Protein AF-B7QMN7-F1 (afdb_monomer_lite)

Foldseek 3Di:
DPPPPPDQQAAPQPRDGDPDDPQWQQQDPDDDSPRTHGPVRPVVVCVVVVDQADPPRRHGGRDDPPPDPDPPPPQPCPPVNVVVLVVVVVVLVVVLVVLVVVLVVVVVVDPDDPVNVVSNVVSVVVSVVVVVVSVVVVVVSVVVVVVVVVPPPPPPPDDDD

Structure (mmCIF, N/CA/C/O backbone):
data_AF-B7QMN7-F1
#
_entry.id   AF-B7QMN7-F1
#
loop_
_atom_site.group_PDB
_atom_site.id
_atom_site.type_symbol
_atom_site.label_atom_id
_atom_site.label_alt_id
_atom_site.label_comp_id
_atom_site.label_asym_id
_atom_site.label_entity_id
_atom_site.label_seq_id
_atom_site.pdbx_PDB_ins_code
_atom_site.Cartn_x
_atom_site.Cartn_y
_atom_site.Cartn_z
_atom_site.occupancy
_atom_site.B_iso_or_equiv
_atom_site.auth_seq_id
_atom_site.auth_comp_id
_atom_site.auth_asym_id
_atom_site.auth_atom_id
_atom_site.pdbx_PDB_model_num
ATOM 1 N N . MET A 1 1 ? -50.568 -20.803 22.101 1.00 32.34 1 MET A N 1
ATOM 2 C CA . MET A 1 1 ? -50.388 -19.396 22.517 1.00 32.34 1 MET A CA 1
ATOM 3 C C . MET A 1 1 ? -48.962 -18.990 22.195 1.00 32.34 1 MET A C 1
ATOM 5 O O . MET A 1 1 ? -48.051 -19.369 22.915 1.00 32.34 1 MET A O 1
ATOM 9 N N . ILE A 1 2 ? -48.756 -18.305 21.070 1.00 35.50 2 ILE A N 1
ATOM 10 C CA . ILE A 1 2 ? -47.486 -17.626 20.802 1.00 35.50 2 ILE A CA 1
ATOM 11 C C . ILE A 1 2 ? -47.564 -16.330 21.600 1.00 35.50 2 ILE A C 1
ATOM 13 O O . ILE A 1 2 ? -48.448 -15.513 21.347 1.00 35.50 2 ILE A O 1
ATOM 17 N N . VAL A 1 3 ? -46.698 -16.168 22.598 1.00 39.41 3 VAL A N 1
ATOM 18 C CA . VAL A 1 3 ? -46.516 -14.872 23.254 1.00 39.41 3 VAL A CA 1
ATOM 19 C C . VAL A 1 3 ? -45.878 -13.956 22.214 1.00 39.41 3 VAL A C 1
ATOM 21 O O . VAL A 1 3 ? -44.666 -13.962 22.017 1.00 39.41 3 VAL A O 1
ATOM 24 N N . VAL A 1 4 ? -46.713 -13.209 21.491 1.00 44.78 4 VAL A N 1
ATOM 25 C CA . VAL A 1 4 ? -46.278 -12.050 20.714 1.00 44.78 4 VAL A CA 1
ATOM 26 C C . VAL A 1 4 ? -45.915 -10.985 21.742 1.00 44.78 4 VAL A C 1
ATOM 28 O O . VAL A 1 4 ? -46.767 -10.234 22.208 1.00 44.78 4 VAL A O 1
ATOM 31 N N . GLY A 1 5 ? -44.646 -10.965 22.148 1.00 40.34 5 GLY A N 1
ATOM 32 C CA . GLY A 1 5 ? -44.069 -9.862 22.907 1.00 40.34 5 GLY A CA 1
ATOM 33 C C . GLY A 1 5 ? -43.940 -8.643 22.000 1.00 40.34 5 GLY A C 1
ATOM 34 O O . GLY A 1 5 ? -42.859 -8.361 21.492 1.00 40.34 5 GLY A O 1
ATOM 35 N N . ASN A 1 6 ? -45.057 -7.962 21.745 1.00 49.25 6 ASN A N 1
ATOM 36 C CA . ASN A 1 6 ? -45.074 -6.646 21.125 1.00 49.25 6 ASN A CA 1
ATOM 37 C C . ASN A 1 6 ? -44.705 -5.598 22.176 1.00 49.25 6 ASN A C 1
ATOM 39 O O . ASN A 1 6 ? -45.575 -4.962 22.760 1.00 49.25 6 ASN A O 1
ATOM 43 N N . GLU A 1 7 ? -43.411 -5.415 22.399 1.00 51.44 7 GLU A N 1
ATOM 44 C CA . GLU A 1 7 ? -42.893 -4.194 22.998 1.00 51.44 7 GLU A CA 1
ATOM 45 C C . GLU A 1 7 ? -41.667 -3.800 22.190 1.00 51.44 7 GLU A C 1
ATOM 47 O O . GLU A 1 7 ? -40.657 -4.501 22.170 1.00 51.44 7 GLU A O 1
ATOM 52 N N . THR A 1 8 ? -41.774 -2.702 21.451 1.00 61.56 8 THR A N 1
ATOM 53 C CA . THR A 1 8 ? -40.662 -2.103 20.714 1.00 61.56 8 THR A CA 1
ATOM 54 C C . THR A 1 8 ? -39.501 -1.847 21.679 1.00 61.56 8 THR A C 1
ATOM 56 O O . THR A 1 8 ? -39.507 -0.846 22.399 1.00 61.56 8 THR A O 1
ATOM 59 N N . ALA A 1 9 ? -38.532 -2.761 21.748 1.00 69.56 9 ALA A N 1
ATOM 60 C CA . ALA A 1 9 ? -37.397 -2.617 22.645 1.00 69.56 9 ALA A CA 1
ATOM 61 C C . ALA A 1 9 ? -36.621 -1.340 22.284 1.00 69.56 9 ALA A C 1
ATOM 63 O O . ALA A 1 9 ? -36.329 -1.077 21.115 1.00 69.56 9 ALA A O 1
ATOM 64 N N . ILE A 1 10 ? -36.334 -0.530 23.302 1.00 79.56 10 ILE A N 1
ATOM 65 C CA . ILE A 1 10 ? -35.653 0.759 23.175 1.00 79.56 10 ILE A CA 1
ATOM 66 C C . ILE A 1 10 ? -34.180 0.561 23.525 1.00 79.56 10 ILE A C 1
ATOM 68 O O . ILE A 1 10 ? -33.856 -0.097 24.514 1.00 79.56 10 ILE A O 1
ATOM 72 N N . CYS A 1 11 ? -33.280 1.129 22.725 1.00 84.31 11 CYS A N 1
ATOM 73 C CA . CYS A 1 11 ? -31.848 1.083 23.002 1.00 84.31 11 CYS A CA 1
ATOM 74 C C . CYS A 1 11 ? -31.510 1.945 24.228 1.00 84.31 11 CYS A C 1
ATOM 76 O O . CYS A 1 11 ? -31.800 3.137 24.238 1.00 84.31 11 CYS A O 1
ATOM 78 N N . ARG A 1 12 ? -30.820 1.394 25.237 1.00 83.69 12 ARG A N 1
ATOM 79 C CA . ARG A 1 12 ? -30.454 2.152 26.457 1.00 83.69 12 ARG A CA 1
ATOM 80 C C . ARG A 1 12 ? -29.451 3.299 26.237 1.00 83.69 12 ARG A C 1
ATOM 82 O O . ARG A 1 12 ? -29.226 4.084 27.148 1.00 83.69 12 ARG A O 1
ATOM 89 N N . ILE A 1 13 ? -28.787 3.335 25.076 1.00 84.62 13 ILE A N 1
ATOM 90 C CA . ILE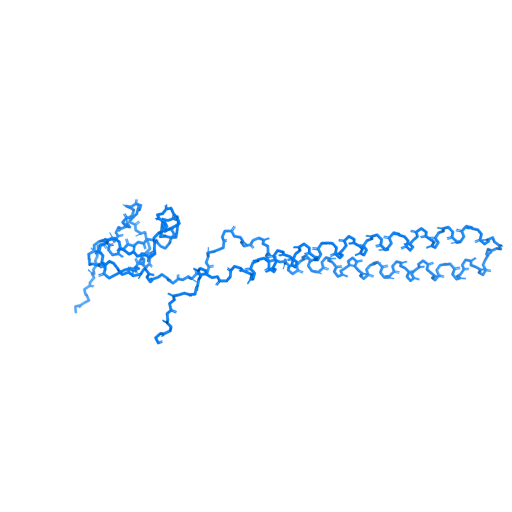 A 1 13 ? -27.739 4.320 24.756 1.00 84.62 13 ILE A CA 1
ATOM 91 C C . ILE A 1 13 ? -28.323 5.499 23.974 1.00 84.62 13 ILE A C 1
ATOM 93 O O . ILE A 1 13 ? -28.098 6.643 24.354 1.00 84.62 13 ILE A O 1
ATOM 97 N N . CYS A 1 14 ? -29.063 5.230 22.892 1.00 85.19 14 CYS A N 1
ATOM 98 C CA . CYS A 1 14 ? -29.641 6.277 22.041 1.00 85.19 14 CYS A CA 1
ATOM 99 C C . CYS A 1 14 ? -31.129 6.546 22.298 1.00 85.19 14 CYS A C 1
ATOM 101 O O . CYS A 1 14 ? -31.668 7.486 21.734 1.00 85.19 14 CYS A O 1
ATOM 103 N N . TYR A 1 15 ? -31.796 5.745 23.135 1.00 84.69 15 TYR A N 1
ATOM 104 C CA . TYR A 1 15 ? -33.227 5.854 23.452 1.00 84.69 15 TYR A CA 1
ATOM 105 C C . TYR A 1 15 ? -34.176 5.733 22.246 1.00 84.69 15 TYR A C 1
ATOM 107 O O . TYR A 1 15 ? -35.371 5.996 22.361 1.00 84.69 15 TYR A O 1
ATOM 115 N N . GLU A 1 16 ? -33.676 5.255 21.106 1.00 80.06 16 GLU A N 1
ATOM 116 C CA . GLU A 1 16 ? -34.476 4.994 19.910 1.00 80.06 16 GLU A CA 1
ATOM 117 C C . GLU A 1 16 ? -35.003 3.553 19.884 1.00 80.06 16 GLU A C 1
ATOM 119 O O . GLU A 1 16 ? -34.361 2.614 20.373 1.00 80.06 16 GLU A O 1
ATOM 124 N N . ARG A 1 17 ? -36.193 3.384 19.292 1.00 75.94 17 ARG A N 1
ATOM 125 C CA . ARG A 1 17 ? -36.779 2.073 18.981 1.00 75.94 17 ARG A CA 1
ATOM 126 C C . ARG A 1 17 ? -36.109 1.523 17.733 1.00 75.94 17 ARG A C 1
ATOM 128 O O . ARG A 1 17 ? -35.912 2.263 16.772 1.00 75.94 17 ARG A O 1
ATOM 135 N N . SER A 1 18 ? -35.832 0.223 17.709 1.00 65.44 18 SER A N 1
ATOM 136 C CA . SER A 1 18 ? -35.414 -0.381 16.450 1.00 65.44 18 SER A CA 1
ATOM 137 C C . SER A 1 18 ? -36.606 -0.595 15.517 1.00 65.44 18 SER A C 1
ATOM 139 O O . SER A 1 18 ? -37.594 -1.208 15.933 1.00 65.44 18 SER A O 1
ATOM 141 N N . PRO A 1 19 ? -36.501 -0.165 14.249 1.00 58.38 19 PRO A N 1
ATOM 142 C CA . PRO A 1 19 ? -37.480 -0.487 13.219 1.00 58.38 19 PRO A CA 1
ATOM 143 C C . PRO A 1 19 ? -37.403 -1.953 12.752 1.00 58.38 19 PRO A C 1
ATOM 145 O O . PRO A 1 19 ? -38.327 -2.426 12.097 1.00 58.38 19 PRO A O 1
ATOM 148 N N . VAL A 1 20 ? -36.326 -2.683 13.077 1.00 58.50 20 VAL A N 1
ATOM 149 C CA . VAL A 1 20 ? -36.077 -4.056 12.612 1.00 58.50 20 VAL A CA 1
ATOM 150 C C . VAL A 1 20 ? -36.087 -5.021 13.795 1.00 58.50 20 VAL A C 1
ATOM 152 O O . VAL A 1 20 ? -35.230 -4.961 14.682 1.00 58.50 20 VAL A O 1
ATOM 155 N N . ALA A 1 21 ? -37.032 -5.963 13.783 1.00 49.50 21 ALA A N 1
ATOM 156 C CA . ALA A 1 21 ? -37.052 -7.076 14.724 1.00 49.50 21 ALA A CA 1
ATOM 157 C C . ALA A 1 21 ? -35.706 -7.827 14.661 1.00 49.50 21 ALA A C 1
ATOM 159 O O . ALA A 1 21 ? -35.386 -8.450 13.654 1.00 49.50 21 ALA A O 1
ATOM 160 N N . GLY A 1 22 ? -34.897 -7.721 15.722 1.00 58.00 22 GLY A N 1
ATOM 161 C CA . GLY A 1 22 ? -33.575 -8.355 15.811 1.00 58.00 22 GLY A CA 1
ATOM 162 C C . GLY A 1 22 ? -32.362 -7.418 15.765 1.00 58.00 22 GLY A C 1
ATOM 163 O O . GLY A 1 22 ? -31.248 -7.906 15.923 1.00 58.00 22 GLY A O 1
ATOM 164 N N . SER A 1 23 ? -32.521 -6.094 15.617 1.00 65.06 23 SER A N 1
ATOM 165 C CA . SER A 1 23 ? -31.353 -5.186 15.619 1.00 65.06 23 SER A CA 1
ATOM 166 C C . SER A 1 23 ? -30.855 -4.774 17.018 1.00 65.06 23 SER A C 1
ATOM 168 O O . SER A 1 23 ? -29.783 -4.174 17.138 1.00 65.06 23 SER A O 1
ATOM 170 N N . LEU A 1 24 ? -31.616 -5.063 18.083 1.00 72.62 24 LEU A N 1
ATOM 171 C CA . LEU A 1 24 ? -31.139 -4.886 19.455 1.00 72.62 24 LEU A CA 1
ATOM 172 C C . LEU A 1 24 ? -30.517 -6.184 19.956 1.00 72.62 24 LEU A C 1
ATOM 174 O O . LEU A 1 24 ? -31.186 -7.204 20.112 1.00 72.62 24 LEU A O 1
ATOM 178 N N . SER A 1 25 ? -29.232 -6.102 20.268 1.00 74.94 25 SER A N 1
ATOM 179 C CA . SER A 1 25 ? -28.499 -7.150 20.964 1.00 74.94 25 SER A CA 1
ATOM 180 C C . SER A 1 25 ? -28.776 -7.087 22.468 1.00 74.94 25 SER A C 1
ATOM 182 O O . SER A 1 25 ? -29.035 -6.012 23.019 1.00 74.94 25 SER A O 1
ATOM 184 N N . ARG A 1 26 ? -28.691 -8.240 23.142 1.00 79.56 26 ARG A N 1
ATOM 185 C CA . ARG A 1 26 ? -28.652 -8.338 24.609 1.00 79.56 26 ARG A CA 1
ATOM 186 C C . ARG A 1 26 ? -27.235 -8.677 25.071 1.00 79.56 26 ARG A C 1
ATOM 188 O O . ARG A 1 26 ? -26.946 -9.848 25.317 1.00 79.56 26 ARG A O 1
ATOM 195 N N . PRO A 1 27 ? -26.326 -7.690 25.167 1.00 80.25 27 PRO A N 1
ATOM 196 C CA . PRO A 1 27 ? -24.919 -7.961 25.426 1.00 80.25 27 PRO A CA 1
ATOM 197 C C . PRO A 1 27 ? -24.636 -8.275 26.904 1.00 80.25 27 PRO A C 1
ATOM 199 O O . PRO A 1 27 ? -23.534 -8.694 27.237 1.00 80.25 27 PRO A O 1
ATOM 202 N N . CYS A 1 28 ? -25.591 -8.087 27.817 1.00 84.12 28 CYS A N 1
ATOM 203 C CA . CYS A 1 28 ? -25.430 -8.378 29.241 1.00 84.12 28 CYS A CA 1
ATOM 204 C C . CYS A 1 28 ? -26.611 -9.187 29.799 1.00 84.12 28 CYS A C 1
ATOM 206 O O . CYS A 1 28 ? -27.629 -9.373 29.138 1.00 84.12 28 CYS A O 1
ATOM 208 N N . ARG A 1 29 ? -26.477 -9.665 31.043 1.00 81.81 29 ARG A N 1
ATOM 209 C CA . ARG A 1 29 ? -27.515 -10.439 31.752 1.00 81.81 29 ARG A CA 1
ATOM 210 C C . ARG A 1 29 ? -28.543 -9.564 32.481 1.00 81.81 29 ARG A C 1
ATOM 212 O O . ARG A 1 29 ? -29.233 -10.047 33.375 1.00 81.81 29 ARG A O 1
ATOM 219 N N . CYS A 1 30 ? -28.620 -8.276 32.148 1.00 83.38 30 CYS A N 1
ATOM 220 C CA . CYS A 1 30 ? -29.645 -7.407 32.718 1.00 83.38 30 CYS A CA 1
ATOM 221 C C . CYS A 1 30 ? -31.037 -7.870 32.270 1.00 83.38 30 CYS A C 1
ATOM 223 O O . CYS A 1 30 ? -31.197 -8.428 31.186 1.00 83.38 30 CYS A O 1
ATOM 225 N N . SER A 1 31 ? -32.039 -7.641 33.115 1.00 80.12 31 SER A N 1
ATOM 226 C CA . SER A 1 31 ? -33.441 -7.950 32.816 1.00 80.12 31 SER A CA 1
ATOM 227 C C . SER A 1 31 ? -34.192 -6.686 32.386 1.00 80.12 31 SER A C 1
ATOM 229 O O . SER A 1 31 ? -33.805 -5.576 32.749 1.00 80.12 31 SER A O 1
ATOM 231 N N . GLY A 1 32 ? -35.265 -6.843 31.607 1.00 76.44 32 GLY A N 1
ATOM 232 C CA . GLY A 1 32 ? -36.100 -5.727 31.145 1.00 76.44 32 GLY A CA 1
ATOM 233 C C . GLY A 1 32 ? -35.482 -4.896 30.010 1.00 76.44 32 GLY A C 1
ATOM 234 O O . GLY A 1 32 ? -34.696 -5.387 29.197 1.00 76.44 32 GLY A O 1
ATOM 235 N N . THR A 1 33 ? -35.854 -3.617 29.928 1.00 72.38 33 THR A N 1
ATOM 236 C CA . THR A 1 33 ? -35.450 -2.694 28.849 1.00 72.38 33 THR A CA 1
ATOM 237 C C . THR A 1 33 ? -33.949 -2.391 28.849 1.00 72.38 33 THR A C 1
ATOM 239 O O . THR A 1 33 ? -33.359 -2.266 27.779 1.00 72.38 33 THR A O 1
ATOM 242 N N . MET A 1 34 ? -33.295 -2.397 30.017 1.00 74.62 34 MET A N 1
ATOM 243 C CA . MET A 1 34 ? -31.853 -2.129 30.156 1.00 74.62 34 MET A CA 1
ATOM 244 C C . MET A 1 34 ? -30.952 -3.203 29.529 1.00 74.62 34 MET A C 1
ATOM 246 O O . MET A 1 34 ? -29.751 -2.985 29.376 1.00 74.62 34 MET A O 1
ATOM 250 N N . ALA A 1 35 ? -31.519 -4.352 29.154 1.00 79.69 35 ALA A N 1
ATOM 251 C CA . ALA A 1 35 ? -30.802 -5.412 28.460 1.00 79.69 35 ALA A CA 1
ATOM 252 C C . ALA A 1 35 ? -30.527 -5.090 26.983 1.00 79.69 35 ALA A C 1
ATOM 254 O O . ALA A 1 35 ? -29.667 -5.730 26.392 1.00 79.69 35 ALA A O 1
ATOM 255 N N . HIS A 1 36 ? -31.259 -4.150 26.372 1.00 82.69 36 HIS A N 1
ATOM 256 C CA . HIS A 1 36 ? -31.302 -4.000 24.917 1.00 82.69 36 HIS A CA 1
ATOM 257 C C . HIS A 1 36 ? -30.443 -2.832 24.420 1.00 82.69 36 HIS A C 1
ATOM 259 O O . HIS A 1 36 ? -30.597 -1.686 24.852 1.00 82.69 36 HIS A O 1
ATOM 265 N N . VAL A 1 37 ? -29.538 -3.121 23.482 1.00 81.81 37 VAL A N 1
ATOM 266 C CA . VAL A 1 37 ? -28.613 -2.137 22.902 1.00 81.81 37 VAL A CA 1
ATOM 267 C C . VAL A 1 37 ? -28.392 -2.421 21.417 1.00 81.81 37 VAL A C 1
ATOM 269 O O . VAL A 1 37 ? -28.177 -3.572 21.029 1.00 81.81 37 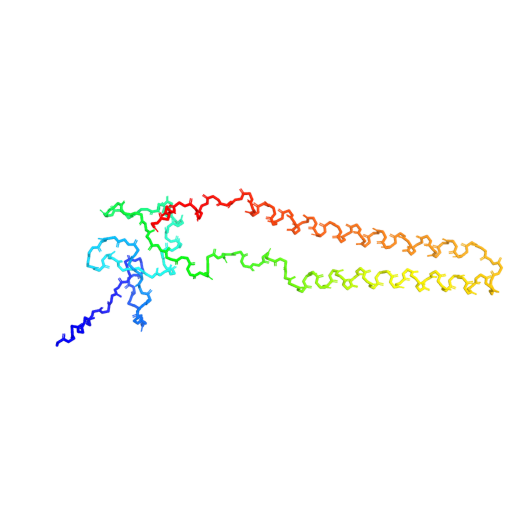VAL A O 1
ATOM 272 N N . HIS A 1 38 ? -28.389 -1.381 20.582 1.00 83.56 38 HIS A N 1
ATOM 273 C CA . HIS A 1 38 ? -27.935 -1.505 19.195 1.00 83.56 38 HIS A CA 1
ATOM 274 C C . HIS A 1 38 ? -26.454 -1.877 19.141 1.00 83.56 38 HIS A C 1
ATOM 276 O O . HIS A 1 38 ? -25.635 -1.292 19.852 1.00 83.56 38 HIS A O 1
ATOM 282 N N . GLN A 1 39 ? -26.093 -2.785 18.238 1.00 75.56 39 GLN A N 1
ATOM 283 C CA . GLN A 1 39 ? -24.691 -3.142 18.012 1.00 75.56 39 GLN A CA 1
ATOM 284 C C . GLN A 1 39 ? -23.852 -1.915 17.608 1.00 75.56 39 GLN A C 1
ATOM 286 O O . GLN A 1 39 ? -22.764 -1.718 18.142 1.00 75.56 39 GLN A O 1
ATOM 291 N N . SER A 1 40 ? -24.415 -1.030 16.775 1.00 75.44 40 SER A N 1
ATOM 292 C CA . SER A 1 40 ? -23.801 0.238 16.353 1.00 75.44 40 SER A CA 1
ATOM 293 C C . SER A 1 40 ? -23.644 1.270 17.475 1.00 75.44 40 SER A C 1
ATOM 295 O O . SER A 1 40 ? -22.779 2.135 17.390 1.00 75.44 40 SER A O 1
ATOM 297 N N . CYS A 1 41 ? -24.458 1.201 18.534 1.00 79.00 41 CYS A N 1
ATOM 298 C CA . CYS A 1 41 ? -24.332 2.097 19.686 1.00 79.00 41 CYS A CA 1
ATOM 299 C C . CYS A 1 41 ? -23.372 1.549 20.746 1.00 79.00 41 CYS A C 1
ATOM 301 O O . CYS A 1 41 ? -22.795 2.328 21.499 1.00 79.00 41 CYS A O 1
ATOM 303 N N . LEU A 1 42 ? -23.227 0.223 20.841 1.00 79.88 42 LEU A N 1
ATOM 304 C CA . LEU A 1 42 ? -22.433 -0.421 21.883 1.00 79.88 42 LEU A CA 1
ATOM 305 C C . LEU A 1 42 ? -20.929 -0.196 21.677 1.00 79.88 42 LEU A C 1
ATOM 307 O O . LEU A 1 42 ? -20.249 0.180 22.624 1.00 79.88 42 LEU A O 1
ATOM 311 N N . GLU A 1 43 ? -20.424 -0.378 20.458 1.00 74.44 43 GLU A N 1
ATOM 312 C CA . GLU A 1 43 ? -18.997 -0.235 20.130 1.00 74.44 43 GLU A CA 1
ATOM 313 C C . GLU A 1 43 ? -18.418 1.153 20.485 1.00 74.44 43 GLU A C 1
ATOM 315 O O . GLU A 1 43 ? -17.543 1.214 21.356 1.00 74.44 43 GLU A O 1
ATOM 320 N N . PRO A 1 44 ? -18.932 2.281 19.948 1.00 70.75 44 PRO A N 1
ATOM 321 C CA . PRO A 1 44 ? -18.393 3.606 20.270 1.00 70.75 44 PRO A CA 1
ATOM 322 C C . PRO A 1 44 ? -18.611 3.993 21.740 1.00 70.75 44 PRO A C 1
ATOM 324 O O . PRO A 1 44 ? -17.855 4.778 22.316 1.00 70.75 44 PRO A O 1
ATOM 327 N N . TRP A 1 45 ? -19.643 3.446 22.383 1.00 79.94 45 TRP A N 1
ATOM 328 C CA . TRP A 1 45 ? -19.893 3.688 23.800 1.00 79.94 45 TRP A CA 1
ATOM 329 C C . TRP A 1 45 ? -18.849 3.005 24.693 1.00 79.94 45 TRP A C 1
ATOM 331 O O . TRP A 1 45 ? -18.349 3.635 25.627 1.00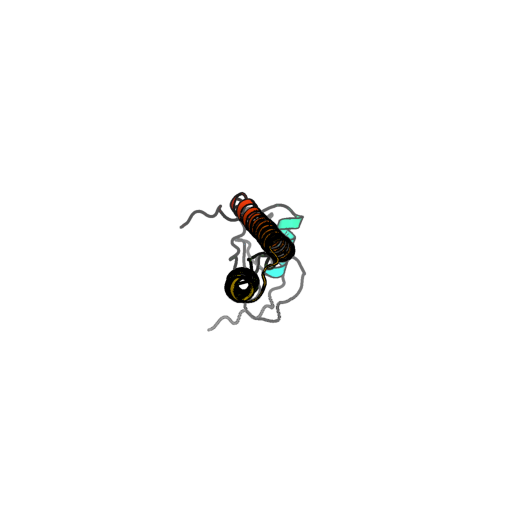 79.94 45 TRP A O 1
ATOM 341 N N . LEU A 1 46 ? -18.465 1.758 24.388 1.00 74.62 46 LEU A N 1
ATOM 342 C CA . LEU A 1 46 ? -17.399 1.049 25.108 1.00 74.62 46 LEU A CA 1
ATOM 343 C C . LEU A 1 46 ? -16.046 1.752 24.940 1.00 74.62 46 LEU A C 1
ATOM 345 O O . LEU A 1 46 ? -15.283 1.838 25.903 1.00 74.62 46 LEU A O 1
ATOM 349 N N . GLU A 1 47 ? -15.766 2.304 23.756 1.00 70.62 47 GLU A N 1
ATOM 350 C CA . GLU A 1 47 ? -14.557 3.100 23.504 1.00 70.62 47 GLU A CA 1
ATOM 351 C C . GLU A 1 47 ? -14.525 4.379 24.346 1.00 70.62 47 GLU A C 1
ATOM 353 O O . GLU A 1 47 ? -13.510 4.682 24.975 1.00 70.62 47 GLU A O 1
ATOM 358 N N . LYS A 1 48 ? -15.650 5.098 24.423 1.00 71.94 48 LYS A N 1
ATOM 359 C CA . LYS A 1 48 ? -15.759 6.345 25.193 1.00 71.94 48 LYS A CA 1
ATOM 360 C C . LYS A 1 48 ? -15.658 6.122 26.703 1.00 71.94 48 LYS A C 1
ATOM 362 O O . LYS A 1 48 ? -15.106 6.959 27.412 1.00 71.94 48 LYS A O 1
ATOM 367 N N . VAL A 1 49 ? -16.213 5.018 27.203 1.00 74.56 49 VAL A N 1
ATOM 368 C CA . VAL A 1 49 ? -16.272 4.709 28.643 1.00 74.56 49 VAL A CA 1
ATOM 369 C C . VAL A 1 49 ? -15.064 3.873 29.101 1.00 74.56 49 VAL A C 1
ATOM 371 O O . VAL A 1 49 ? -14.795 3.791 30.298 1.00 74.56 49 VAL A O 1
ATOM 374 N N . SER A 1 50 ? -14.300 3.283 28.170 1.00 72.62 50 SER A N 1
ATOM 375 C CA . SER A 1 50 ? -13.154 2.394 28.423 1.00 72.62 50 SER A CA 1
ATOM 376 C C . SER A 1 50 ? -13.462 1.260 29.419 1.00 72.62 50 SER A C 1
ATOM 378 O O . SER A 1 50 ? -12.606 0.861 30.215 1.00 72.62 50 SER A O 1
ATOM 380 N N . ARG A 1 51 ? -14.690 0.730 29.387 1.00 71.12 51 ARG A N 1
ATOM 381 C CA . ARG A 1 51 ? -15.129 -0.404 30.217 1.00 71.12 51 ARG A CA 1
ATOM 382 C C . ARG A 1 51 ? -15.742 -1.476 29.335 1.00 71.12 51 ARG A C 1
ATOM 384 O O . ARG A 1 51 ? -16.525 -1.163 28.454 1.00 71.12 51 ARG A O 1
ATOM 391 N N . ASP A 1 52 ? -15.413 -2.730 29.609 1.00 74.81 52 ASP A N 1
ATOM 392 C CA . ASP A 1 52 ? -15.889 -3.935 28.914 1.00 74.81 52 ASP A CA 1
ATOM 393 C C . ASP A 1 52 ? -16.973 -4.696 29.706 1.00 74.81 52 ASP A C 1
ATOM 395 O O . ASP A 1 52 ? -17.437 -5.768 29.306 1.00 74.81 52 ASP A O 1
ATOM 399 N N . THR A 1 53 ? -17.395 -4.135 30.837 1.00 80.38 53 THR A N 1
ATOM 400 C CA . THR A 1 53 ? -18.337 -4.721 31.792 1.00 80.38 53 THR A CA 1
ATOM 401 C C . THR A 1 53 ? -19.566 -3.842 31.963 1.00 80.38 53 THR A C 1
ATOM 403 O O . THR A 1 53 ? -19.500 -2.614 31.887 1.00 80.38 53 THR A O 1
ATOM 406 N N . CYS A 1 54 ? -20.713 -4.480 32.187 1.00 82.81 54 CYS A N 1
ATOM 407 C CA . CYS A 1 54 ? -21.937 -3.773 32.523 1.00 82.81 54 CYS A CA 1
ATOM 408 C C . CYS A 1 54 ? -21.853 -3.201 33.940 1.00 82.81 54 CYS A C 1
ATOM 410 O O . CYS A 1 54 ? -21.574 -3.922 34.885 1.00 82.81 54 CYS A O 1
ATOM 412 N N . ASP A 1 55 ? -22.185 -1.928 34.073 1.00 82.56 55 ASP A N 1
ATOM 413 C CA . ASP A 1 55 ? -22.300 -1.150 35.307 1.00 82.56 55 ASP A CA 1
ATOM 414 C C . ASP A 1 55 ? -23.354 -1.656 36.305 1.00 82.56 55 ASP A C 1
ATOM 416 O O . ASP A 1 55 ? -23.244 -1.393 37.498 1.00 82.56 55 ASP A O 1
ATOM 420 N N . ILE A 1 56 ? -24.364 -2.383 35.824 1.00 84.81 56 ILE A N 1
ATOM 421 C CA . ILE A 1 56 ? -25.465 -2.889 36.652 1.00 84.81 56 ILE A CA 1
ATOM 422 C C . ILE A 1 56 ? -25.187 -4.324 37.096 1.00 84.81 56 ILE A C 1
ATOM 424 O O . ILE A 1 56 ? -25.194 -4.635 38.282 1.00 84.81 56 ILE A O 1
ATOM 428 N N . CYS A 1 57 ? -24.954 -5.223 36.136 1.00 83.12 57 CYS A N 1
ATOM 429 C CA . CYS A 1 57 ? -24.835 -6.651 36.426 1.00 83.12 57 CYS A CA 1
ATOM 430 C C . CYS A 1 57 ? -23.387 -7.153 36.500 1.00 83.12 57 CYS A C 1
ATOM 432 O O . CYS A 1 57 ? -23.187 -8.360 36.626 1.00 83.12 57 CYS A O 1
ATOM 434 N N . ASN A 1 58 ? -22.386 -6.276 36.340 1.00 82.69 58 ASN A N 1
ATOM 435 C CA . ASN A 1 58 ? -20.948 -6.594 36.298 1.00 82.69 58 ASN A CA 1
ATOM 436 C C . ASN A 1 58 ? -20.559 -7.717 35.321 1.00 82.69 58 ASN A C 1
ATOM 438 O O . ASN A 1 58 ? -19.462 -8.272 35.374 1.00 82.69 58 ASN A O 1
ATOM 442 N N . TYR A 1 59 ? -21.448 -8.049 34.385 1.00 81.12 59 TYR A N 1
ATOM 443 C CA . TYR A 1 59 ? -21.203 -9.066 33.376 1.00 81.12 59 TYR A CA 1
ATOM 444 C C . TYR A 1 59 ? -20.411 -8.445 32.230 1.00 81.12 59 TYR A C 1
ATOM 446 O O . TYR A 1 59 ? -20.742 -7.347 31.775 1.00 81.12 59 TYR A O 1
ATOM 454 N N . ARG A 1 60 ? -19.383 -9.150 31.750 1.00 78.44 60 ARG A N 1
ATOM 455 C CA . ARG A 1 60 ? -18.658 -8.751 30.537 1.00 78.44 60 ARG A CA 1
ATOM 456 C C . ARG A 1 60 ? -19.604 -8.761 29.351 1.00 78.44 60 ARG A C 1
ATOM 458 O O . ARG A 1 60 ? -20.326 -9.740 29.159 1.00 78.44 60 ARG A O 1
ATOM 465 N N . PHE A 1 61 ? -19.606 -7.689 28.567 1.00 78.38 61 PHE A N 1
ATOM 466 C CA . PHE A 1 61 ? -20.491 -7.619 27.415 1.00 78.38 61 PHE A CA 1
ATOM 467 C C . PHE A 1 61 ? -20.160 -8.747 26.428 1.00 78.38 61 PHE A C 1
ATOM 469 O O . PHE A 1 61 ? -19.025 -8.874 25.975 1.00 78.38 61 PHE A O 1
ATOM 476 N N . ARG A 1 62 ? -21.153 -9.577 26.100 1.00 67.44 62 ARG A N 1
ATOM 477 C CA . ARG A 1 62 ? -21.074 -10.606 25.064 1.00 67.44 62 ARG A CA 1
ATOM 478 C C . ARG A 1 62 ? -21.650 -10.011 23.788 1.00 67.44 62 ARG A C 1
ATOM 480 O O . ARG A 1 62 ? -22.861 -9.999 23.595 1.00 67.44 62 ARG A O 1
ATOM 487 N N . TRP A 1 63 ? -20.784 -9.467 22.955 1.00 67.12 63 TRP A N 1
ATOM 488 C CA . TRP A 1 63 ? -21.169 -8.895 21.676 1.00 67.12 63 TRP A CA 1
ATOM 489 C C . TRP A 1 63 ? -20.437 -9.657 20.585 1.00 67.12 63 TRP A C 1
ATOM 491 O O . TRP A 1 63 ? -19.236 -9.910 20.680 1.00 67.12 63 TRP A O 1
ATOM 501 N N . ASP A 1 64 ? -21.207 -10.099 19.598 1.00 52.03 64 ASP A N 1
ATOM 502 C CA . ASP A 1 64 ? -20.656 -10.818 18.471 1.00 52.03 64 ASP A CA 1
ATOM 503 C C . ASP A 1 64 ? -20.103 -9.782 17.503 1.00 52.03 64 ASP A C 1
ATOM 505 O O . ASP A 1 64 ? -20.820 -8.905 17.014 1.00 52.03 64 ASP A O 1
ATOM 509 N N . VAL A 1 65 ? -18.803 -9.853 17.264 1.00 52.69 65 VAL A N 1
ATOM 510 C CA . VAL A 1 65 ? -18.102 -9.035 16.281 1.00 52.69 65 VAL A CA 1
ATOM 511 C C . VAL A 1 65 ? -18.477 -9.562 14.897 1.00 52.69 65 VAL A C 1
ATOM 513 O O . VAL A 1 65 ? -17.661 -10.124 14.174 1.00 52.69 65 VAL A O 1
ATOM 516 N N . HIS A 1 66 ? -19.743 -9.422 14.509 1.00 45.22 66 HIS A N 1
ATOM 517 C CA . HIS A 1 66 ? -20.161 -9.658 13.135 1.00 45.22 66 HIS A CA 1
ATOM 518 C C . HIS A 1 66 ? -19.679 -8.479 12.285 1.00 45.22 66 HIS A C 1
ATOM 520 O O . HIS A 1 66 ? -20.396 -7.534 11.984 1.00 45.22 66 HIS A O 1
ATOM 526 N N . GLY A 1 67 ? -18.392 -8.539 11.946 1.00 47.25 67 GLY A N 1
ATOM 527 C CA . GLY A 1 67 ? -17.919 -8.185 10.616 1.00 47.25 67 GLY A CA 1
ATOM 528 C C . GLY A 1 67 ? -17.879 -6.715 10.213 1.00 47.25 67 GLY A C 1
ATOM 529 O O . GLY A 1 67 ? -17.709 -6.478 9.023 1.00 47.25 67 GLY A O 1
ATOM 530 N N . SER A 1 68 ? -17.972 -5.738 11.124 1.00 43.31 68 SER A N 1
ATOM 531 C CA . SER A 1 68 ? -17.808 -4.324 10.729 1.00 43.31 68 SER A CA 1
ATOM 532 C C . SER A 1 68 ? -16.980 -3.440 11.678 1.00 43.31 68 SER A C 1
ATOM 534 O O . SER A 1 68 ? -17.076 -2.220 11.610 1.00 43.31 68 SER A O 1
ATOM 536 N N . LEU A 1 69 ? -16.103 -4.026 12.501 1.00 42.84 69 LEU A N 1
ATOM 537 C CA . LEU A 1 69 ? -15.257 -3.303 13.476 1.00 42.84 69 LEU A CA 1
ATOM 538 C C . LEU A 1 69 ? -13.885 -2.883 12.944 1.00 42.84 69 LEU A C 1
ATOM 540 O O . LEU A 1 69 ? -12.854 -2.984 13.617 1.00 42.84 69 LEU A O 1
ATOM 544 N N . LEU A 1 70 ? -13.824 -2.478 11.688 1.00 47.19 70 LEU A N 1
ATOM 545 C CA . LEU A 1 70 ? -12.618 -1.853 11.177 1.00 47.19 70 LEU A CA 1
ATOM 546 C C . LEU A 1 70 ? -12.974 -0.416 10.807 1.00 47.19 70 LEU A C 1
ATOM 548 O O . LEU A 1 70 ? -13.336 -0.182 9.657 1.00 47.19 70 LEU A O 1
ATOM 552 N N . PRO A 1 71 ? -12.704 0.568 11.692 1.00 42.81 71 PRO A N 1
ATOM 553 C CA . PRO A 1 71 ? -12.465 1.952 11.262 1.00 42.81 71 PRO A CA 1
ATOM 554 C C . PRO A 1 71 ? -11.349 2.062 10.193 1.00 42.81 71 PRO A C 1
ATOM 556 O O . PRO A 1 71 ? -11.109 3.119 9.625 1.00 42.81 71 PRO A O 1
ATOM 559 N N . TRP A 1 72 ? -10.658 0.949 9.914 1.00 46.09 72 TRP A N 1
ATOM 560 C CA . TRP A 1 72 ? -9.411 0.820 9.170 1.00 46.09 72 TRP A CA 1
ATOM 561 C C . TRP A 1 72 ? -9.532 -0.186 8.016 1.00 46.09 72 TRP A C 1
ATOM 563 O O . TRP A 1 72 ? -8.545 -0.810 7.628 1.00 46.09 72 TRP A O 1
ATOM 573 N N . SER A 1 73 ? -10.728 -0.368 7.440 1.00 41.00 73 SER A N 1
ATOM 574 C CA . SER A 1 73 ? -10.939 -1.228 6.258 1.00 41.00 73 SER A CA 1
ATOM 575 C C . SER A 1 73 ? -10.098 -0.816 5.025 1.00 41.00 73 SER A C 1
ATOM 577 O O . SER A 1 73 ? -10.149 -1.484 3.995 1.00 41.00 73 SER A O 1
ATOM 579 N N . HIS A 1 74 ? -9.305 0.254 5.115 1.00 46.47 74 HIS A N 1
ATOM 580 C CA . HIS A 1 74 ? -8.590 0.877 4.006 1.00 46.47 74 HIS A CA 1
ATOM 581 C C . HIS A 1 74 ? -7.105 0.522 3.845 1.00 46.47 74 HIS A C 1
ATOM 583 O O . HIS A 1 74 ? -6.505 0.990 2.884 1.00 46.47 74 HIS A O 1
ATOM 589 N N . SER A 1 75 ? -6.494 -0.310 4.695 1.00 52.88 75 SER A N 1
ATOM 590 C CA . SER A 1 75 ? -5.079 -0.700 4.505 1.00 52.88 75 SER A CA 1
ATOM 591 C C . SER A 1 75 ? -4.842 -2.207 4.473 1.00 52.88 75 SER A C 1
ATOM 593 O O . SER A 1 75 ? -3.766 -2.696 4.808 1.00 52.88 75 SER A O 1
ATOM 595 N N . LYS A 1 76 ? -5.826 -2.976 3.996 1.00 55.72 76 LYS A N 1
ATOM 596 C CA . LYS A 1 76 ? -5.469 -4.223 3.312 1.00 55.72 76 LYS A CA 1
ATOM 597 C C . LYS A 1 76 ? -4.868 -3.792 1.974 1.00 55.72 76 LYS A C 1
ATOM 599 O O . LYS A 1 76 ? -5.578 -3.075 1.265 1.00 55.72 76 LYS A O 1
ATOM 604 N N . PRO A 1 77 ? -3.621 -4.172 1.618 1.00 57.19 77 PRO A N 1
ATOM 605 C CA . PRO A 1 77 ? -3.140 -3.932 0.268 1.00 57.19 77 PRO A CA 1
ATOM 606 C C . PRO A 1 77 ? -4.175 -4.560 -0.649 1.00 57.19 77 PRO A C 1
ATOM 608 O O . PRO A 1 77 ? -4.477 -5.757 -0.568 1.00 57.19 77 PRO A O 1
ATOM 611 N N . SER A 1 78 ? -4.846 -3.707 -1.412 1.00 65.94 78 SER A N 1
ATOM 612 C CA . SER A 1 78 ? -5.882 -4.188 -2.298 1.00 65.94 78 SER A CA 1
ATOM 613 C C . SER A 1 78 ? -5.203 -5.122 -3.297 1.00 65.94 78 SER A C 1
ATOM 615 O O . SER A 1 78 ? -4.044 -4.917 -3.667 1.00 65.94 78 SER A O 1
ATOM 617 N N . LYS A 1 79 ? -5.917 -6.149 -3.766 1.00 75.38 79 LYS A N 1
ATOM 618 C CA . LYS A 1 79 ? -5.411 -6.980 -4.870 1.00 75.38 79 LYS A CA 1
ATOM 619 C C . LYS A 1 79 ? -4.992 -6.110 -6.066 1.00 75.38 79 LYS A C 1
ATOM 621 O O . LYS A 1 79 ? -4.095 -6.491 -6.801 1.00 75.38 79 LYS A O 1
ATOM 626 N N . VAL A 1 80 ? -5.605 -4.929 -6.204 1.00 78.12 80 VAL A N 1
ATOM 627 C CA . VAL A 1 80 ? -5.287 -3.902 -7.201 1.00 78.12 80 VAL A CA 1
ATOM 628 C C . VAL A 1 80 ? -3.899 -3.290 -6.978 1.00 78.12 80 VAL A C 1
ATOM 630 O O . VAL A 1 80 ? -3.156 -3.181 -7.940 1.00 78.12 80 VAL A O 1
ATOM 633 N N . THR A 1 81 ? -3.504 -2.962 -5.743 1.00 73.00 81 THR A N 1
ATOM 634 C CA . THR A 1 81 ? -2.159 -2.432 -5.430 1.00 73.00 81 THR A CA 1
ATOM 635 C C . THR A 1 81 ? -1.072 -3.439 -5.808 1.00 73.00 81 THR A C 1
ATOM 637 O O . THR A 1 81 ? -0.157 -3.108 -6.550 1.00 73.00 81 THR A O 1
ATOM 640 N N . ILE A 1 82 ? -1.242 -4.702 -5.403 1.00 78.12 82 ILE A N 1
ATOM 641 C CA . ILE A 1 82 ? -0.303 -5.788 -5.731 1.00 78.12 82 ILE A CA 1
ATOM 642 C C . ILE A 1 82 ? -0.265 -6.049 -7.245 1.00 78.12 82 ILE A C 1
ATOM 644 O O . ILE A 1 82 ? 0.793 -6.310 -7.809 1.00 78.12 82 ILE A O 1
ATOM 648 N N . LEU A 1 83 ? -1.416 -5.986 -7.920 1.00 83.44 83 LEU A N 1
ATOM 649 C CA . LEU A 1 83 ? -1.491 -6.167 -9.369 1.00 83.44 83 LEU A CA 1
ATOM 650 C C . LEU A 1 83 ? -0.758 -5.046 -10.116 1.00 83.44 83 LEU A C 1
ATOM 652 O O . LEU A 1 83 ? 0.004 -5.335 -11.034 1.00 83.44 83 LEU A O 1
ATOM 656 N N . ILE A 1 84 ? -0.977 -3.789 -9.721 1.00 82.62 84 ILE A N 1
ATOM 657 C CA . ILE A 1 84 ? -0.303 -2.620 -10.298 1.00 82.62 84 ILE A CA 1
ATOM 658 C C . ILE A 1 84 ? 1.214 -2.772 -10.154 1.00 82.62 84 ILE A C 1
ATOM 660 O O . ILE A 1 84 ? 1.940 -2.625 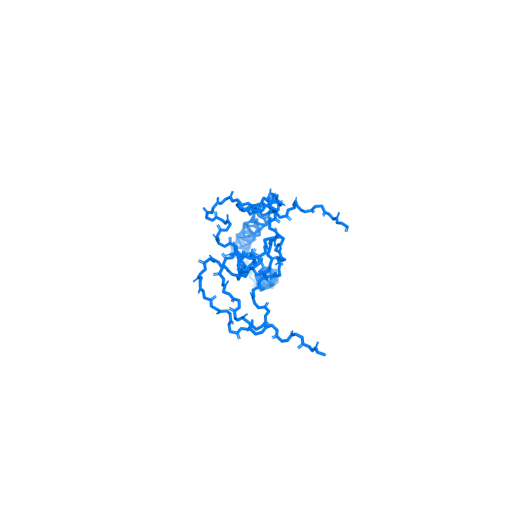-11.134 1.00 82.62 84 ILE A O 1
ATOM 664 N N . ASP A 1 85 ? 1.678 -3.157 -8.971 1.00 79.69 85 ASP A N 1
ATOM 665 C CA . ASP A 1 85 ? 3.090 -3.389 -8.678 1.00 79.69 85 ASP A CA 1
ATOM 666 C C . ASP A 1 85 ? 3.723 -4.472 -9.569 1.00 79.69 85 ASP A C 1
ATOM 668 O O . ASP A 1 85 ? 4.796 -4.277 -10.144 1.00 79.69 85 ASP A O 1
ATOM 672 N N . VAL A 1 86 ? 3.037 -5.606 -9.738 1.00 84.31 86 VAL A N 1
ATOM 673 C CA . VAL A 1 86 ? 3.495 -6.692 -10.619 1.00 84.31 86 VAL A CA 1
ATOM 674 C C . VAL A 1 86 ? 3.555 -6.227 -12.075 1.00 84.31 86 VAL A C 1
ATOM 676 O O . VAL A 1 86 ? 4.509 -6.553 -12.781 1.00 84.31 86 VAL A O 1
ATOM 679 N N . ILE A 1 87 ? 2.577 -5.437 -12.525 1.00 88.75 87 ILE A N 1
ATOM 680 C CA . ILE A 1 87 ? 2.564 -4.873 -13.881 1.00 88.75 87 ILE A CA 1
ATOM 681 C C . ILE A 1 87 ? 3.771 -3.953 -14.093 1.00 88.75 87 ILE A C 1
ATOM 683 O O . ILE A 1 87 ? 4.456 -4.094 -15.105 1.00 88.75 87 ILE A O 1
ATOM 687 N N . PHE A 1 88 ? 4.077 -3.055 -13.152 1.00 84.81 88 PHE A N 1
ATOM 688 C CA . PHE A 1 88 ? 5.238 -2.164 -13.258 1.00 84.81 88 PHE A CA 1
ATOM 689 C C . PHE A 1 88 ? 6.564 -2.931 -13.331 1.00 84.81 88 PHE A C 1
ATOM 691 O O . PHE A 1 88 ? 7.417 -2.582 -14.147 1.00 84.81 88 PHE A O 1
ATOM 698 N N . LEU A 1 89 ? 6.717 -4.008 -12.556 1.00 84.06 89 LEU A N 1
ATOM 699 C CA . LEU A 1 89 ? 7.910 -4.861 -12.593 1.00 84.06 89 LEU A CA 1
ATOM 700 C C . LEU A 1 89 ? 8.062 -5.572 -13.946 1.00 84.06 89 LEU A C 1
ATOM 702 O O . LEU A 1 89 ? 9.146 -5.582 -14.530 1.00 84.06 89 LEU A O 1
ATOM 706 N N . VAL A 1 90 ? 6.971 -6.135 -14.475 1.00 89.44 90 VAL A N 1
ATOM 707 C CA . VAL A 1 90 ? 6.981 -6.828 -15.773 1.00 89.44 90 VAL A CA 1
ATOM 708 C C . VAL A 1 90 ? 7.261 -5.850 -16.914 1.00 89.44 90 VAL A C 1
ATOM 710 O O . VAL A 1 90 ? 8.114 -6.128 -17.756 1.00 89.44 90 VAL A O 1
ATOM 713 N N . LEU A 1 91 ? 6.598 -4.689 -16.929 1.00 88.06 91 LEU A N 1
ATOM 714 C CA . LEU A 1 91 ? 6.851 -3.636 -17.916 1.00 88.06 91 LEU A CA 1
ATOM 715 C C . LEU A 1 91 ? 8.297 -3.143 -17.843 1.00 88.06 91 LEU A C 1
ATOM 717 O O . LEU A 1 91 ? 8.923 -2.919 -18.880 1.00 88.06 91 LEU A O 1
ATOM 721 N N . GLY A 1 92 ? 8.842 -3.034 -16.630 1.00 85.38 92 GLY A N 1
ATOM 722 C CA . GLY A 1 92 ? 10.233 -2.675 -16.425 1.00 85.38 92 GLY A CA 1
ATOM 723 C C . GLY A 1 92 ? 11.198 -3.697 -17.038 1.00 85.38 92 GLY A C 1
ATOM 724 O O . GLY A 1 92 ? 12.073 -3.354 -17.836 1.00 85.38 92 GLY A O 1
ATOM 725 N N . LEU A 1 93 ? 10.995 -4.980 -16.743 1.00 86.44 93 LEU A N 1
ATOM 726 C CA . LEU A 1 93 ? 11.810 -6.057 -17.302 1.00 86.44 93 LEU A CA 1
ATOM 727 C C . LEU A 1 93 ? 11.761 -6.079 -18.839 1.00 86.44 93 LEU A C 1
ATOM 729 O O . LEU A 1 93 ? 12.798 -6.196 -19.491 1.00 86.44 93 LEU A O 1
ATOM 733 N N . VAL A 1 94 ? 10.572 -5.913 -19.426 1.00 90.19 94 VAL A N 1
ATOM 734 C CA . VAL A 1 94 ? 10.394 -5.868 -20.886 1.00 90.19 94 VAL A CA 1
ATOM 735 C C . VAL A 1 94 ? 11.131 -4.675 -21.498 1.00 90.19 94 VAL A C 1
ATOM 737 O O . VAL A 1 94 ? 11.812 -4.841 -22.509 1.00 90.19 94 VAL A O 1
ATOM 740 N N . ALA A 1 95 ? 11.060 -3.492 -20.880 1.00 85.94 95 ALA A N 1
ATOM 741 C CA . ALA A 1 95 ? 11.771 -2.308 -21.360 1.00 85.94 95 ALA A CA 1
ATOM 742 C C . ALA A 1 95 ? 13.299 -2.496 -21.330 1.00 85.94 95 ALA A C 1
ATOM 744 O O . ALA A 1 95 ? 13.979 -2.122 -22.287 1.00 85.94 95 ALA A O 1
ATOM 745 N N . MET A 1 96 ? 13.847 -3.144 -20.294 1.00 84.81 96 MET A N 1
ATOM 746 C CA . MET A 1 96 ? 15.273 -3.498 -20.257 1.00 84.81 96 MET A CA 1
ATOM 747 C C . MET A 1 96 ? 15.667 -4.409 -21.419 1.00 84.81 96 MET A C 1
ATOM 749 O O . MET A 1 96 ? 16.600 -4.088 -22.151 1.00 84.81 96 MET A O 1
ATOM 753 N N . LEU A 1 97 ? 14.929 -5.496 -21.647 1.00 88.44 97 LEU A N 1
ATOM 754 C CA . LEU A 1 97 ? 15.217 -6.438 -22.735 1.00 88.44 97 LEU A CA 1
ATOM 755 C C . LEU A 1 97 ? 15.066 -5.796 -24.128 1.00 88.44 97 LEU A C 1
ATOM 757 O O . LEU A 1 97 ? 15.867 -6.045 -25.031 1.00 88.44 97 LEU A O 1
ATOM 761 N N . ALA A 1 98 ? 14.070 -4.928 -24.314 1.00 88.25 98 ALA A N 1
ATOM 762 C CA . ALA A 1 98 ? 13.879 -4.195 -25.564 1.00 88.25 98 ALA A CA 1
ATOM 763 C C . ALA A 1 98 ? 15.038 -3.221 -25.841 1.00 88.25 98 ALA A C 1
ATOM 765 O O . ALA A 1 98 ? 15.520 -3.117 -26.967 1.00 88.25 98 ALA A O 1
ATOM 766 N N . THR A 1 99 ? 15.531 -2.531 -24.809 1.00 83.12 99 THR A N 1
ATOM 767 C CA . THR A 1 99 ? 16.671 -1.621 -24.976 1.00 83.12 99 THR A CA 1
ATOM 768 C C . THR A 1 99 ? 17.971 -2.366 -25.263 1.00 83.12 99 THR A C 1
ATOM 770 O O . THR A 1 99 ? 18.716 -1.931 -26.135 1.00 83.12 99 THR A O 1
ATOM 773 N N . THR A 1 100 ? 18.241 -3.509 -24.622 1.00 81.94 100 THR A N 1
ATOM 774 C CA . THR A 1 100 ? 19.464 -4.288 -24.890 1.00 81.94 100 THR A CA 1
ATOM 775 C C . THR A 1 100 ? 19.463 -4.915 -26.281 1.00 81.94 100 THR A C 1
ATOM 777 O O . THR A 1 100 ? 20.480 -4.855 -26.967 1.00 81.94 100 THR A O 1
ATOM 780 N N . THR A 1 101 ? 18.327 -5.439 -26.748 1.00 85.00 101 THR A N 1
ATOM 781 C CA . THR A 1 101 ? 18.181 -5.944 -28.126 1.00 85.00 101 THR A CA 1
ATOM 782 C C . THR A 1 101 ? 18.341 -4.836 -29.168 1.00 85.00 101 THR A C 1
ATOM 784 O O . THR A 1 101 ? 19.043 -5.040 -30.157 1.00 85.00 101 THR A O 1
ATOM 787 N N . TYR A 1 102 ? 17.794 -3.640 -28.921 1.00 86.00 102 TYR A N 1
ATOM 788 C CA . TYR A 1 102 ? 18.027 -2.470 -29.775 1.00 86.00 102 TYR A CA 1
ATOM 789 C C . TYR A 1 102 ? 19.510 -2.084 -29.835 1.00 86.00 102 TYR A C 1
ATOM 791 O O . TYR A 1 102 ? 20.008 -1.771 -30.913 1.00 86.00 102 TYR A O 1
ATOM 799 N N . GLN A 1 103 ? 20.230 -2.141 -28.707 1.00 78.38 103 GLN A N 1
ATOM 800 C CA . GLN A 1 103 ? 21.667 -1.858 -28.704 1.00 78.38 103 GLN A CA 1
ATOM 801 C C . GLN A 1 103 ? 22.486 -2.931 -29.435 1.00 78.38 103 GLN A C 1
ATOM 803 O O . GLN A 1 103 ? 23.439 -2.587 -30.118 1.00 78.38 103 GLN A O 1
ATOM 808 N N . ILE A 1 104 ? 22.123 -4.215 -29.354 1.00 80.19 104 ILE A N 1
ATOM 809 C CA . ILE A 1 104 ? 22.809 -5.278 -30.115 1.00 80.19 104 ILE A CA 1
ATOM 810 C C . ILE A 1 104 ? 22.685 -5.019 -31.623 1.00 80.19 104 ILE A C 1
ATOM 812 O O . ILE A 1 104 ? 23.682 -5.044 -32.333 1.00 80.19 104 ILE 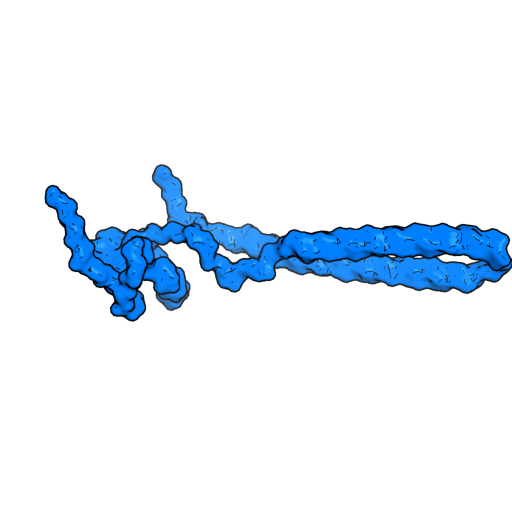A O 1
ATOM 816 N N . VAL A 1 105 ? 21.484 -4.668 -32.091 1.00 83.50 105 VAL A N 1
ATOM 817 C CA . VAL A 1 105 ? 21.240 -4.329 -33.503 1.00 83.50 105 VAL A CA 1
ATOM 818 C C . VAL A 1 105 ? 21.911 -3.007 -33.898 1.00 83.50 105 VAL A C 1
ATOM 820 O O . VAL A 1 105 ? 22.382 -2.857 -35.024 1.00 83.50 105 VAL A O 1
ATOM 823 N N . SER A 1 106 ? 21.973 -2.027 -32.990 1.00 76.19 106 SER A N 1
ATOM 824 C CA . SER A 1 106 ? 22.620 -0.741 -33.266 1.00 76.19 106 SER A CA 1
ATOM 825 C C . SER A 1 106 ? 24.144 -0.860 -33.326 1.00 76.19 106 SER A C 1
ATOM 827 O O . SER A 1 106 ? 24.760 -0.136 -34.105 1.00 76.19 106 SER A O 1
ATOM 829 N N . LEU A 1 107 ? 24.749 -1.794 -32.584 1.00 67.88 107 LEU A N 1
ATOM 830 C CA . LEU A 1 107 ? 26.175 -2.123 -32.672 1.00 67.88 107 LEU A CA 1
ATOM 831 C C . LEU A 1 107 ? 26.550 -2.695 -34.047 1.00 67.88 107 LEU A C 1
ATOM 833 O O . LEU A 1 107 ? 27.641 -2.409 -34.538 1.00 67.88 107 LEU A O 1
ATOM 837 N N . ASP A 1 108 ? 25.635 -3.419 -34.698 1.00 74.12 108 ASP A N 1
ATOM 838 C CA . ASP A 1 108 ? 25.834 -3.912 -36.067 1.00 74.12 108 ASP A CA 1
ATOM 839 C C . ASP A 1 108 ? 25.768 -2.782 -37.119 1.00 74.12 108 ASP A C 1
ATOM 841 O O . ASP A 1 108 ? 26.346 -2.909 -38.201 1.00 74.12 108 ASP A O 1
ATOM 845 N N . LEU A 1 109 ? 25.109 -1.651 -36.811 1.00 67.50 109 LEU A N 1
ATOM 846 C CA . LEU A 1 109 ? 24.947 -0.506 -37.726 1.00 67.50 109 LEU A CA 1
ATOM 847 C C . LEU A 1 109 ? 25.864 0.697 -37.431 1.00 67.50 109 LEU A C 1
ATOM 849 O O . LEU A 1 109 ? 26.183 1.458 -38.348 1.00 67.50 109 LEU A O 1
ATOM 853 N N . ALA A 1 110 ? 26.274 0.919 -36.180 1.00 64.12 110 ALA A N 1
ATOM 854 C CA . ALA A 1 110 ? 26.921 2.153 -35.734 1.00 64.12 110 ALA A CA 1
ATOM 855 C C . ALA A 1 110 ? 28.328 1.905 -35.158 1.00 64.12 110 ALA A C 1
ATOM 857 O O . ALA A 1 110 ? 28.506 1.243 -34.144 1.00 64.12 110 ALA A O 1
ATOM 858 N N . LYS A 1 111 ? 29.352 2.543 -35.747 1.00 66.12 111 LYS A N 1
ATOM 859 C CA . LYS A 1 111 ? 30.759 2.484 -35.281 1.00 66.12 111 LYS A CA 1
ATOM 860 C C . LYS A 1 111 ? 31.064 3.341 -34.036 1.00 66.12 111 LYS A C 1
ATOM 862 O O . LYS A 1 111 ? 32.214 3.381 -33.604 1.00 66.12 111 LYS A O 1
ATOM 867 N N . SER A 1 112 ? 30.086 4.066 -33.481 1.00 76.25 112 SER A N 1
ATOM 868 C CA . SER A 1 112 ? 30.301 5.021 -32.380 1.00 76.25 112 SER A CA 1
ATOM 869 C C . SER A 1 112 ? 29.878 4.441 -31.029 1.00 76.25 112 SER A C 1
ATOM 871 O O . SER A 1 112 ? 28.693 4.279 -30.752 1.00 76.25 112 SER A O 1
ATOM 873 N N . TRP A 1 113 ? 30.861 4.160 -30.172 1.00 69.94 113 TRP A N 1
ATOM 874 C CA . TRP A 1 113 ? 30.674 3.458 -28.897 1.00 69.94 113 TRP A CA 1
ATOM 875 C C . TRP A 1 113 ? 30.178 4.350 -27.747 1.00 69.94 113 TRP A C 1
ATOM 877 O O . TRP A 1 113 ? 29.596 3.854 -26.783 1.00 69.94 113 TRP A O 1
ATOM 887 N N . SER A 1 114 ? 30.378 5.669 -27.830 1.00 79.19 114 SER A N 1
ATOM 888 C CA . SER A 1 114 ? 30.088 6.592 -26.724 1.00 79.19 114 SER A CA 1
ATOM 889 C C . SER A 1 114 ? 28.588 6.766 -26.474 1.00 79.19 114 SER A C 1
ATOM 891 O O . SER A 1 114 ? 28.142 6.672 -25.335 1.00 79.19 114 SER A O 1
ATOM 893 N N . GLY A 1 115 ? 27.786 6.958 -27.526 1.00 75.31 115 GLY A N 1
ATOM 894 C CA . GLY A 1 115 ? 26.336 7.165 -27.401 1.00 75.31 115 GLY A CA 1
ATOM 895 C C . GLY A 1 115 ? 25.590 5.952 -26.837 1.00 75.31 115 GLY A C 1
ATOM 896 O O . GLY A 1 115 ? 24.666 6.105 -26.039 1.00 75.31 115 GLY A O 1
ATOM 897 N N . ILE A 1 116 ? 26.039 4.749 -27.197 1.00 77.00 116 ILE A N 1
ATOM 898 C CA . ILE A 1 116 ? 25.469 3.476 -26.740 1.00 77.00 116 ILE A CA 1
ATOM 899 C C . ILE A 1 116 ? 25.633 3.337 -25.222 1.00 77.00 116 ILE A C 1
ATOM 901 O O . ILE A 1 116 ? 24.659 3.078 -24.518 1.00 77.00 116 ILE A O 1
ATOM 905 N N . PHE A 1 117 ? 26.832 3.619 -24.704 1.00 81.81 117 PHE A N 1
ATOM 906 C CA . PHE A 1 117 ? 27.136 3.532 -23.274 1.00 81.81 117 PHE A CA 1
ATOM 907 C C . PHE A 1 117 ? 26.292 4.485 -22.408 1.00 81.81 117 PHE A C 1
ATOM 909 O O . PHE A 1 117 ? 25.843 4.118 -21.316 1.00 81.81 117 PHE A O 1
ATOM 916 N N . TYR A 1 118 ? 26.040 5.709 -22.882 1.00 81.81 118 TYR A N 1
ATOM 917 C CA . TYR A 1 118 ? 25.213 6.670 -22.144 1.00 81.81 118 TYR A CA 1
ATOM 918 C C . TYR A 1 118 ? 23.743 6.239 -22.081 1.00 81.81 118 TYR A C 1
ATOM 920 O O . TYR A 1 118 ? 23.112 6.357 -21.028 1.00 81.81 118 TYR A O 1
ATOM 928 N N . LEU A 1 119 ? 23.209 5.686 -23.174 1.00 79.12 119 LEU A N 1
ATOM 929 C CA . LEU A 1 119 ? 21.829 5.200 -23.232 1.00 79.12 119 LEU A CA 1
ATOM 930 C C . LEU A 1 119 ? 21.626 3.941 -22.371 1.00 79.12 119 LEU A C 1
ATOM 932 O O . LEU A 1 119 ? 20.624 3.843 -21.660 1.00 79.12 119 LEU A O 1
ATOM 936 N N . THR A 1 120 ? 22.583 3.008 -22.355 1.00 80.81 120 THR A N 1
ATOM 937 C CA . THR A 1 120 ? 22.514 1.818 -21.483 1.00 80.81 120 THR A CA 1
ATOM 938 C C . THR A 1 120 ? 22.617 2.191 -20.009 1.00 80.81 120 THR A C 1
ATOM 940 O O . THR A 1 120 ? 21.866 1.686 -19.181 1.00 80.81 120 THR A O 1
ATOM 943 N N . THR A 1 121 ? 23.512 3.115 -19.662 1.00 84.81 121 THR A N 1
ATOM 944 C CA . THR A 1 121 ? 23.691 3.528 -18.265 1.00 84.81 121 THR A CA 1
ATOM 945 C C . THR A 1 121 ? 22.461 4.281 -17.756 1.00 84.81 121 THR A C 1
ATOM 947 O O . THR A 1 121 ? 21.982 4.015 -16.657 1.00 84.81 121 THR A O 1
ATOM 950 N N . SER A 1 122 ? 21.892 5.177 -18.570 1.00 85.19 122 SER A N 1
ATOM 951 C CA . SER A 1 122 ? 20.684 5.926 -18.206 1.00 85.19 122 SER A CA 1
ATOM 952 C C . SER A 1 122 ? 19.478 5.011 -17.973 1.00 85.19 122 SER A C 1
ATOM 954 O O . SER A 1 122 ? 18.761 5.180 -16.987 1.00 85.19 122 SER A O 1
ATOM 956 N N . THR A 1 123 ? 19.288 4.005 -18.829 1.00 81.75 123 THR A N 1
ATOM 957 C CA . THR A 1 123 ? 18.177 3.050 -18.708 1.00 81.75 123 THR A CA 1
ATOM 958 C C . THR A 1 123 ? 18.318 2.161 -17.469 1.00 81.75 123 THR A C 1
ATOM 960 O O . THR A 1 123 ? 17.365 2.053 -16.700 1.00 81.75 123 THR A O 1
ATOM 963 N N . VAL A 1 124 ? 19.510 1.625 -17.185 1.00 82.94 124 VAL A N 1
ATOM 964 C CA . VAL A 1 124 ? 19.783 0.843 -15.960 1.00 82.94 124 VAL A CA 1
ATOM 965 C C . VAL A 1 124 ? 19.574 1.674 -14.682 1.00 82.94 124 VAL A C 1
ATOM 967 O O . VAL A 1 124 ? 18.991 1.192 -13.704 1.00 82.94 124 VAL A O 1
ATOM 970 N N . CYS A 1 125 ? 19.994 2.944 -14.680 1.00 88.56 125 CYS A N 1
ATOM 971 C CA . CYS A 1 125 ? 19.770 3.858 -13.555 1.00 88.56 125 CYS A CA 1
ATOM 972 C C . CYS A 1 125 ? 18.277 4.131 -13.305 1.00 88.56 125 CYS A C 1
ATOM 974 O O . CYS A 1 125 ? 17.845 4.169 -12.154 1.00 88.56 125 CYS A O 1
ATOM 976 N N . LEU A 1 126 ? 17.472 4.291 -14.359 1.00 84.44 126 LEU A N 1
ATOM 977 C CA . LEU A 1 126 ? 16.028 4.486 -14.212 1.00 84.44 126 LEU A CA 1
ATOM 978 C C . LEU A 1 126 ? 15.333 3.243 -13.645 1.00 84.44 126 LEU A C 1
ATOM 980 O O . LEU A 1 126 ? 14.474 3.385 -12.778 1.00 84.44 126 LEU A O 1
ATOM 984 N N . MET A 1 127 ? 15.732 2.034 -14.047 1.00 82.69 127 MET A N 1
ATOM 985 C CA . MET A 1 127 ? 15.117 0.812 -13.506 1.00 82.69 127 MET A CA 1
ATOM 986 C C . MET A 1 127 ? 15.475 0.569 -12.057 1.00 82.69 127 MET A C 1
ATOM 988 O O . MET A 1 127 ? 14.589 0.348 -11.242 1.00 82.69 127 MET A O 1
ATOM 992 N N . SER A 1 128 ? 16.756 0.707 -11.717 1.00 85.19 128 SER A N 1
ATOM 993 C CA . SER A 1 128 ? 17.191 0.592 -10.325 1.00 85.19 128 SER A CA 1
ATOM 994 C C . SER A 1 128 ? 16.490 1.614 -9.422 1.00 85.19 128 SER A C 1
ATOM 996 O O . SER A 1 128 ? 16.123 1.283 -8.296 1.00 85.19 128 SER A O 1
ATOM 998 N N . TYR A 1 129 ? 16.217 2.828 -9.913 1.00 87.56 129 TYR A N 1
ATOM 999 C CA . TYR A 1 129 ? 15.396 3.801 -9.194 1.00 87.56 129 TYR A CA 1
ATOM 1000 C C . TYR A 1 129 ? 13.947 3.323 -8.993 1.00 87.56 129 TYR A C 1
ATOM 1002 O O . TYR A 1 129 ? 13.430 3.413 -7.876 1.00 87.56 129 TYR A O 1
ATOM 1010 N N . LEU A 1 130 ? 13.301 2.795 -10.038 1.00 82.56 130 LEU A N 1
ATOM 1011 C CA . LEU A 1 130 ? 11.932 2.271 -9.962 1.00 82.56 130 LEU A CA 1
ATOM 1012 C C . LEU A 1 130 ? 11.828 1.064 -9.014 1.00 82.56 130 LEU A C 1
ATOM 1014 O O . LEU A 1 130 ? 10.908 1.011 -8.198 1.00 82.56 130 LEU A O 1
ATOM 1018 N N . ASP A 1 131 ? 12.811 0.164 -9.034 1.00 83.06 131 ASP A N 1
ATOM 1019 C CA . ASP A 1 131 ? 12.893 -0.986 -8.129 1.00 83.06 131 ASP A CA 1
ATOM 1020 C C . ASP A 1 131 ? 13.060 -0.550 -6.664 1.00 83.06 131 ASP A C 1
ATOM 1022 O O . ASP A 1 131 ? 12.427 -1.101 -5.761 1.00 83.06 131 ASP A O 1
ATOM 1026 N N . ILE A 1 132 ? 13.872 0.481 -6.400 1.00 86.75 132 ILE A N 1
ATOM 1027 C CA . ILE A 1 132 ? 14.040 1.041 -5.049 1.00 86.75 132 ILE A CA 1
ATOM 1028 C C . ILE A 1 132 ? 12.730 1.660 -4.548 1.00 86.75 132 ILE A C 1
ATOM 1030 O O . ILE A 1 132 ? 12.352 1.434 -3.393 1.00 86.75 132 ILE A O 1
ATOM 1034 N N . GLN A 1 133 ? 12.027 2.420 -5.396 1.00 80.88 133 GLN A N 1
ATOM 1035 C CA . GLN A 1 133 ? 10.722 2.991 -5.046 1.00 80.88 133 GLN A CA 1
ATOM 1036 C C . GLN A 1 133 ? 9.698 1.889 -4.756 1.00 80.88 133 GLN A C 1
ATOM 1038 O O . GLN A 1 133 ? 9.001 1.951 -3.742 1.00 80.88 133 GLN A O 1
ATOM 1043 N N . PHE A 1 134 ? 9.673 0.834 -5.571 1.00 82.94 134 PHE A N 1
ATOM 1044 C CA . PHE A 1 134 ? 8.825 -0.335 -5.358 1.00 82.94 134 PHE A CA 1
ATOM 1045 C C . PHE A 1 134 ? 9.112 -1.031 -4.016 1.00 82.94 134 PHE A C 1
ATOM 1047 O O . PHE A 1 134 ? 8.205 -1.230 -3.203 1.00 82.94 134 PHE A O 1
ATOM 1054 N N . ILE A 1 135 ? 10.382 -1.321 -3.714 1.00 84.00 135 ILE A N 1
ATOM 1055 C CA . ILE A 1 135 ? 10.785 -1.927 -2.435 1.00 84.00 135 ILE A CA 1
ATOM 1056 C C . ILE A 1 135 ? 10.386 -1.028 -1.255 1.00 84.00 135 ILE A C 1
ATOM 1058 O O . ILE A 1 135 ? 9.989 -1.530 -0.199 1.00 84.00 135 ILE A O 1
ATOM 1062 N N . ALA A 1 136 ? 10.477 0.296 -1.403 1.00 87.06 136 ALA A N 1
ATOM 1063 C CA . ALA A 1 136 ? 10.062 1.238 -0.370 1.00 87.06 136 ALA A CA 1
ATOM 1064 C C . ALA A 1 136 ? 8.543 1.203 -0.123 1.00 87.06 136 ALA A C 1
ATOM 1066 O O . ALA A 1 136 ? 8.132 1.212 1.040 1.00 87.06 136 ALA A O 1
ATOM 1067 N N . VAL A 1 137 ? 7.724 1.113 -1.176 1.00 83.75 137 VAL A N 1
ATOM 1068 C CA . VAL A 1 137 ? 6.258 0.972 -1.078 1.00 83.75 137 VAL A CA 1
ATOM 1069 C C . VAL A 1 137 ? 5.888 -0.347 -0.402 1.00 83.75 137 VAL A C 1
ATOM 1071 O O . VAL A 1 137 ? 5.215 -0.329 0.629 1.00 83.75 137 VAL A O 1
ATOM 1074 N N . LEU A 1 138 ? 6.445 -1.472 -0.861 1.00 80.56 138 LEU A N 1
ATOM 1075 C CA . LEU A 1 138 ? 6.214 -2.775 -0.232 1.00 80.56 138 LEU A CA 1
ATOM 1076 C C . LEU A 1 138 ? 6.604 -2.784 1.246 1.00 80.56 138 LEU A C 1
ATOM 1078 O O . LEU A 1 138 ? 5.899 -3.350 2.080 1.00 80.56 138 LEU A O 1
ATOM 1082 N N . ARG A 1 139 ? 7.726 -2.153 1.608 1.00 84.06 139 ARG A N 1
ATOM 1083 C CA . ARG A 1 139 ? 8.149 -2.055 3.012 1.00 84.06 139 ARG A CA 1
ATOM 1084 C C . ARG A 1 139 ? 7.183 -1.230 3.850 1.00 84.06 139 ARG A C 1
ATOM 1086 O O . ARG A 1 139 ? 6.990 -1.586 5.009 1.00 84.06 139 ARG A O 1
ATOM 1093 N N . ARG A 1 140 ? 6.590 -0.161 3.309 1.00 82.38 140 ARG A N 1
ATOM 1094 C CA . ARG A 1 140 ? 5.568 0.636 4.012 1.00 82.38 140 ARG A CA 1
ATOM 1095 C C . ARG A 1 140 ? 4.321 -0.199 4.269 1.00 82.38 140 ARG A C 1
ATOM 1097 O O . ARG A 1 140 ? 3.868 -0.253 5.411 1.00 82.38 140 ARG A O 1
ATOM 1104 N N . ASP A 1 141 ? 3.856 -0.926 3.262 1.00 74.19 141 ASP A N 1
ATOM 1105 C CA . ASP A 1 141 ? 2.671 -1.778 3.373 1.00 74.19 141 ASP A CA 1
ATOM 1106 C C . ASP A 1 141 ? 2.911 -2.963 4.319 1.00 74.19 141 ASP A C 1
ATOM 1108 O O . ASP A 1 141 ? 2.099 -3.247 5.202 1.00 74.19 141 ASP A O 1
ATOM 1112 N N . LEU A 1 142 ? 4.079 -3.606 4.231 1.00 77.25 142 LEU A N 1
ATOM 1113 C CA . LEU A 1 142 ? 4.489 -4.662 5.159 1.00 77.25 142 LEU A CA 1
ATOM 1114 C C . LEU A 1 142 ? 4.708 -4.137 6.582 1.00 77.25 142 LEU A C 1
ATOM 1116 O O . LEU A 1 142 ? 4.431 -4.857 7.540 1.00 77.25 142 LEU A O 1
ATOM 1120 N N . ALA A 1 143 ? 5.214 -2.913 6.755 1.00 81.00 143 ALA A N 1
ATOM 1121 C CA . ALA A 1 143 ? 5.370 -2.290 8.067 1.00 81.00 143 ALA A CA 1
ATOM 1122 C C . ALA A 1 143 ? 4.010 -1.958 8.688 1.00 81.00 143 ALA A C 1
ATOM 1124 O O . ALA A 1 143 ? 3.826 -2.215 9.878 1.00 81.00 143 ALA A O 1
ATOM 1125 N N . ALA A 1 144 ? 3.058 -1.471 7.889 1.00 71.38 144 ALA A N 1
ATOM 1126 C CA . ALA A 1 144 ? 1.671 -1.268 8.298 1.00 71.38 144 ALA A CA 1
ATOM 1127 C C . ALA A 1 144 ? 0.995 -2.598 8.679 1.00 71.38 144 ALA A C 1
ATOM 1129 O O . ALA A 1 144 ? 0.319 -2.694 9.702 1.00 71.38 144 ALA A O 1
ATOM 1130 N N . PHE A 1 145 ? 1.254 -3.665 7.922 1.00 67.38 145 PHE A N 1
ATOM 1131 C CA . PHE A 1 145 ? 0.769 -5.003 8.253 1.00 67.38 145 PHE A CA 1
ATOM 1132 C C . PHE A 1 145 ? 1.425 -5.571 9.525 1.00 67.38 145 PHE A C 1
ATOM 1134 O O . PHE A 1 145 ? 0.765 -6.155 10.386 1.00 67.38 145 PHE A O 1
ATOM 1141 N N . ARG A 1 146 ? 2.738 -5.384 9.689 1.00 71.56 146 ARG A N 1
ATOM 1142 C CA . ARG A 1 146 ? 3.491 -5.875 10.853 1.00 71.56 146 ARG A CA 1
ATOM 1143 C C . ARG A 1 146 ? 3.129 -5.112 12.125 1.00 71.56 146 ARG A C 1
ATOM 1145 O O . ARG A 1 146 ? 3.066 -5.729 13.187 1.00 71.56 146 ARG A O 1
ATOM 1152 N N . SER A 1 147 ? 2.915 -3.799 12.048 1.00 69.19 147 SER A N 1
ATOM 1153 C CA . SER A 1 147 ? 2.452 -3.000 13.189 1.00 69.19 147 SER A CA 1
ATOM 1154 C C . SER A 1 147 ? 1.053 -3.439 13.617 1.00 69.19 147 SER A C 1
ATOM 1156 O O . SER A 1 147 ? 0.833 -3.659 14.808 1.00 69.19 147 SER A O 1
ATOM 1158 N N . TRP A 1 148 ? 0.160 -3.715 12.662 1.00 56.88 148 TRP A N 1
ATOM 1159 C CA . TRP A 1 148 ? -1.144 -4.320 12.929 1.00 56.88 148 TRP A CA 1
ATOM 1160 C C . TRP A 1 148 ? -1.012 -5.666 13.655 1.00 56.88 148 TRP A C 1
ATOM 1162 O O . TRP A 1 148 ? -1.621 -5.880 14.704 1.00 56.88 148 TRP A O 1
ATOM 1172 N N . HIS A 1 149 ? -0.120 -6.539 13.183 1.00 60.50 149 HIS A N 1
ATOM 1173 C CA . HIS A 1 149 ? 0.085 -7.855 13.789 1.00 60.50 149 HIS A CA 1
ATOM 1174 C C . HIS A 1 149 ? 0.752 -7.809 15.179 1.00 60.50 149 HIS A C 1
ATOM 1176 O O . HIS A 1 149 ? 0.674 -8.783 15.932 1.00 60.50 149 HIS A O 1
ATOM 1182 N N . LYS A 1 150 ? 1.404 -6.694 15.545 1.00 62.16 150 LYS A N 1
ATOM 1183 C CA . LYS A 1 150 ? 1.939 -6.442 16.897 1.00 62.16 150 LYS A CA 1
ATOM 1184 C C . LYS A 1 150 ? 0.875 -5.947 17.889 1.00 62.16 150 LYS A C 1
ATOM 1186 O O . LYS A 1 150 ? 1.104 -6.046 19.095 1.00 62.16 150 LYS A O 1
ATOM 1191 N N . HIS A 1 151 ? -0.310 -5.539 17.420 1.00 52.72 151 HIS A N 1
ATOM 1192 C CA . HIS A 1 151 ? -1.482 -5.229 18.250 1.00 52.72 151 HIS A CA 1
ATOM 1193 C C . HIS A 1 151 ? -2.606 -6.298 18.195 1.00 52.72 151 HIS A C 1
ATOM 1195 O O . HIS A 1 151 ? -3.770 -5.949 18.020 1.00 52.72 151 HIS A O 1
ATOM 1201 N N . PRO A 1 152 ? -2.348 -7.601 18.442 1.00 50.62 152 PRO A N 1
ATOM 1202 C CA . PRO A 1 152 ? -3.394 -8.628 18.433 1.00 50.62 152 PRO A CA 1
ATOM 1203 C C . PRO A 1 152 ? -4.189 -8.713 19.756 1.00 50.62 152 PRO A C 1
ATOM 1205 O O . PRO A 1 152 ? -4.934 -9.667 19.968 1.00 50.62 152 PRO A O 1
ATOM 1208 N N . ARG A 1 153 ? -4.007 -7.776 20.703 1.00 48.44 153 ARG A N 1
ATOM 1209 C CA . ARG A 1 153 ? -4.297 -8.007 22.137 1.00 48.44 153 ARG A CA 1
ATOM 1210 C C . ARG A 1 153 ? -5.552 -7.374 22.751 1.00 48.44 153 ARG A C 1
ATOM 1212 O O . ARG A 1 153 ? -5.745 -7.549 23.946 1.00 48.44 153 ARG A O 1
ATOM 1219 N N . LYS A 1 154 ? -6.447 -6.727 22.000 1.00 45.84 154 LYS A N 1
ATOM 1220 C CA . LYS A 1 154 ? -7.755 -6.294 22.557 1.00 45.84 154 LYS A CA 1
ATOM 1221 C C . LYS A 1 154 ? -8.985 -7.001 21.974 1.00 45.84 154 LYS A C 1
ATOM 1223 O O . LYS A 1 154 ? -10.100 -6.601 22.267 1.00 45.84 154 LYS A O 1
ATOM 1228 N N . LEU A 1 155 ? -8.796 -8.094 21.229 1.00 48.84 155 LEU A N 1
ATOM 1229 C CA . LEU A 1 155 ? -9.890 -8.959 20.748 1.00 48.84 155 LEU A CA 1
ATOM 1230 C C . LEU A 1 155 ? -9.713 -10.438 21.151 1.00 48.84 155 LEU A C 1
ATOM 1232 O O . LEU A 1 155 ? -10.272 -11.331 20.524 1.00 48.84 155 LEU A O 1
ATOM 1236 N N . ARG A 1 156 ? -8.927 -10.728 22.200 1.00 53.03 156 ARG A N 1
ATOM 1237 C CA . ARG A 1 156 ? -8.684 -12.101 22.679 1.00 53.03 156 ARG A CA 1
ATOM 1238 C C . ARG A 1 156 ? -8.787 -12.212 24.200 1.00 53.03 156 ARG A C 1
ATOM 1240 O O . ARG A 1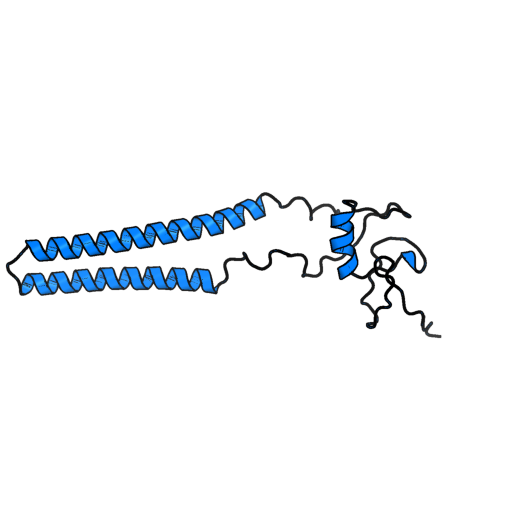 156 ? -7.800 -12.472 24.879 1.00 53.03 156 ARG A O 1
ATOM 1247 N N . SER A 1 157 ? -9.985 -12.022 24.743 1.00 43.91 157 SER A N 1
ATOM 1248 C CA . SER A 1 157 ? -10.298 -12.460 26.110 1.00 43.91 157 SER A CA 1
ATOM 1249 C C . SER A 1 157 ? -11.774 -12.829 26.280 1.00 43.91 157 SER A C 1
ATOM 1251 O O . SER A 1 157 ? -12.447 -12.376 27.205 1.00 43.91 157 SER A O 1
ATOM 1253 N N . LEU A 1 158 ? -12.265 -13.731 25.430 1.00 38.97 158 LEU A N 1
ATOM 1254 C CA . LEU A 1 158 ? -13.273 -14.686 25.879 1.00 38.97 158 LEU A CA 1
ATOM 1255 C C . LEU A 1 158 ? -12.649 -16.085 25.827 1.00 38.97 158 LEU A C 1
ATOM 1257 O O . LEU A 1 158 ? -12.135 -16.469 24.775 1.00 38.97 158 LEU A O 1
ATOM 1261 N N . PRO A 1 159 ? -12.619 -16.823 26.951 1.00 38.09 159 PRO A N 1
ATOM 1262 C CA . PRO A 1 159 ? -12.319 -18.242 26.911 1.00 38.09 159 PRO A CA 1
ATOM 1263 C C . PRO A 1 159 ? -13.403 -18.938 26.086 1.00 38.09 159 PRO A C 1
ATOM 1265 O O . PRO A 1 159 ? -14.592 -18.648 26.238 1.00 38.09 159 PRO A O 1
ATOM 1268 N N . ALA A 1 160 ? -12.959 -19.829 25.201 1.00 36.28 160 ALA A N 1
ATOM 1269 C CA . ALA A 1 160 ? -13.815 -20.819 24.572 1.00 36.28 160 ALA A CA 1
ATOM 1270 C C . ALA A 1 160 ? -14.573 -21.582 25.671 1.00 36.28 160 ALA A C 1
ATOM 1272 O O . ALA A 1 160 ? -13.957 -22.015 26.649 1.00 36.28 160 ALA A O 1
ATOM 1273 N N . GLN A 1 161 ? -15.896 -21.668 25.530 1.00 35.53 161 GLN A N 1
ATOM 1274 C CA . GLN A 1 161 ? -16.698 -22.705 26.177 1.00 35.53 161 GLN A CA 1
ATOM 1275 C C . GLN A 1 161 ? -16.741 -23.905 25.242 1.00 35.53 161 GLN A C 1
ATOM 1277 O O . GLN A 1 161 ? -16.877 -23.659 24.021 1.00 35.53 161 GLN A O 1
#

Secondary structure (DSSP, 8-state):
--------PBPTTT-PBPSSTT-EE--SS--GGGG-EEHHHHHHHHHHHT--B-TTT-PBP-----S---TTTT-S--HHHHHHHHHHHHHHHHHHHHHHHHHHHHHHH---HHHHHHHHHHHHHHHHHHHHHHHHHHHHHHHHHHHHHH---SS------

Sequence (161 aa):
MIVVGNETAICRICYERSPVAGSLSRPCRCSGTMAHVHQSCLEPWLEKVSRDTCDICNYRFRWDVHGSLLPWSHSKPSKVTILIDVIFLVLGLVAMLATTTYQIVSLDLAKSWSGIFYLTTSTVCLMSYLDIQFIAVLRRDLAAFRSWHKHPRKLRSLPAQ

pLDDT: mean 71.54, std 15.01, range [32.34, 90.19]

Radius of gyration: 30.21 Å; chains: 1; bounding box: 81×30×74 Å

Organism: Ixodes scapularis (NCBI:txid6945)

InterPro domains:
  IPR011016 Zinc finger, RING-CH-type [PF12906] (11-57)
  IPR011016 Zinc finger, RING-CH-type [PS51292] (3-64)
  IPR011016 Zinc finger, RING-CH-type [SM00744] (10-58)
  IPR013083 Zinc finger, RING/FYVE/PHD-type [G3DSA:3.30.40.10] (4-68)